Protein AF-A0A2E7NAS8-F1 (afdb_monomer)

Secondary structure (DSSP, 8-state):
---EEEEE-TT--HHHHHHTT-STTTTTSEEPPTT--HHHHHHHTTSSSSHHHHIIIII-SPPPSSEEEEEETTTTEEEEEE----

Structure (mmCIF, N/CA/C/O backbone):
data_AF-A0A2E7NAS8-F1
#
_entry.id   AF-A0A2E7NAS8-F1
#
loop_
_atom_site.group_PDB
_atom_site.id
_atom_site.type_symbol
_atom_site.label_atom_id
_atom_site.label_alt_id
_atom_site.label_comp_id
_atom_site.label_asym_id
_atom_site.label_entity_id
_atom_site.label_seq_id
_atom_site.pdbx_PDB_ins_code
_atom_site.Cartn_x
_atom_site.Cartn_y
_atom_site.Cartn_z
_atom_site.occupancy
_atom_site.B_iso_or_equiv
_atom_site.auth_seq_id
_atom_site.auth_comp_id
_atom_site.auth_asym_id
_atom_site.auth_atom_id
_atom_site.pdbx_PDB_model_num
ATOM 1 N N . MET A 1 1 ? 7.430 13.732 -7.899 1.00 52.78 1 MET A N 1
ATOM 2 C CA . MET A 1 1 ? 6.852 12.377 -8.029 1.00 52.78 1 MET A CA 1
ATOM 3 C C . MET A 1 1 ? 6.645 11.866 -6.617 1.00 52.78 1 MET A C 1
ATOM 5 O O . MET A 1 1 ? 7.582 11.982 -5.835 1.00 52.78 1 MET A O 1
ATOM 9 N N . PHE A 1 2 ? 5.440 11.427 -6.254 1.00 64.56 2 PHE A N 1
ATOM 10 C CA . PHE A 1 2 ? 5.178 10.960 -4.892 1.00 64.56 2 PHE A CA 1
AT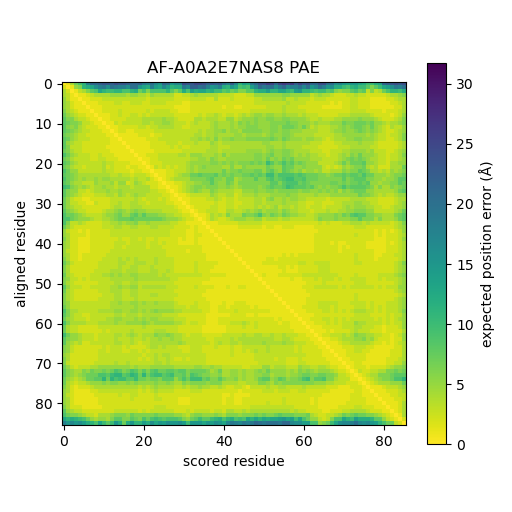OM 11 C C . PHE A 1 2 ? 6.008 9.703 -4.625 1.00 64.56 2 PHE A C 1
ATOM 13 O O . PHE A 1 2 ? 5.969 8.745 -5.398 1.00 64.56 2 PHE A O 1
ATOM 20 N N . ASN A 1 3 ? 6.820 9.756 -3.572 1.00 86.00 3 ASN A N 1
ATOM 21 C CA . ASN A 1 3 ? 7.631 8.625 -3.132 1.00 86.00 3 ASN A CA 1
ATOM 22 C C . ASN A 1 3 ? 6.931 7.815 -2.043 1.00 86.00 3 ASN A C 1
ATOM 24 O O . ASN A 1 3 ? 7.485 6.807 -1.626 1.00 86.00 3 ASN A O 1
ATOM 28 N N . GLU A 1 4 ? 5.753 8.237 -1.597 1.00 91.06 4 GLU A N 1
ATOM 29 C CA . GLU A 1 4 ? 5.006 7.623 -0.505 1.00 91.06 4 GLU A CA 1
ATOM 30 C C . GLU A 1 4 ? 3.686 7.082 -1.055 1.00 91.06 4 GLU A C 1
ATOM 32 O O . GLU A 1 4 ? 3.011 7.753 -1.837 1.00 91.06 4 GLU A O 1
ATOM 37 N N . PHE A 1 5 ? 3.374 5.836 -0.707 1.00 93.69 5 PHE A N 1
ATOM 38 C CA . PHE A 1 5 ? 2.206 5.112 -1.192 1.00 93.69 5 PHE A CA 1
ATOM 39 C C . PHE A 1 5 ? 1.491 4.470 -0.009 1.00 93.69 5 PHE A C 1
ATOM 41 O O . PHE A 1 5 ? 2.064 3.610 0.662 1.00 93.69 5 PHE A O 1
ATOM 48 N N . ASN A 1 6 ? 0.241 4.871 0.205 1.00 94.50 6 ASN A N 1
ATOM 49 C CA . ASN A 1 6 ? -0.577 4.429 1.327 1.00 94.50 6 ASN A CA 1
ATOM 50 C C . ASN A 1 6 ? -1.603 3.395 0.852 1.00 94.50 6 ASN A C 1
ATOM 52 O O . ASN A 1 6 ? -2.302 3.611 -0.141 1.00 94.50 6 ASN A O 1
ATOM 56 N N . PHE A 1 7 ? -1.681 2.275 1.568 1.00 95.12 7 PHE A N 1
ATOM 57 C C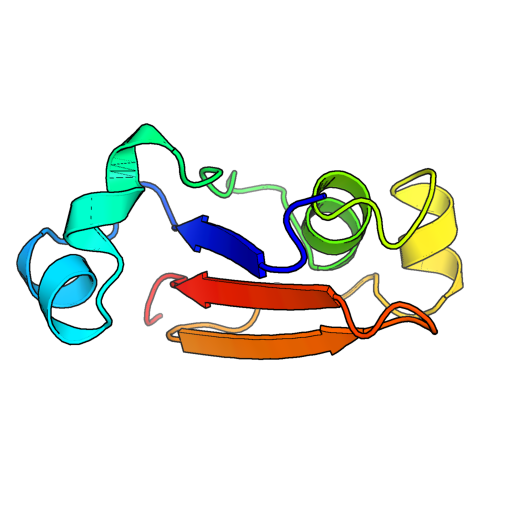A . PHE A 1 7 ? -2.617 1.181 1.323 1.00 95.12 7 PHE A CA 1
ATOM 58 C C . PHE A 1 7 ? -3.420 0.900 2.591 1.00 95.12 7 PHE A C 1
ATOM 60 O O . PHE A 1 7 ? -2.836 0.731 3.660 1.00 95.12 7 PHE A O 1
ATOM 67 N N . ILE A 1 8 ? -4.744 0.823 2.480 1.00 94.56 8 ILE A N 1
ATOM 68 C CA . ILE A 1 8 ? -5.649 0.628 3.620 1.00 94.56 8 ILE A CA 1
ATOM 69 C C . ILE A 1 8 ? -6.572 -0.555 3.337 1.00 94.56 8 ILE A C 1
ATOM 71 O O . ILE A 1 8 ? -7.123 -0.687 2.246 1.00 94.56 8 ILE A O 1
ATOM 75 N N . HIS A 1 9 ? -6.770 -1.424 4.321 1.00 91.81 9 HIS A N 1
ATOM 76 C CA . HIS A 1 9 ? -7.790 -2.458 4.229 1.00 91.81 9 HIS A CA 1
ATOM 77 C C . HIS A 1 9 ? -9.201 -1.837 4.344 1.00 91.81 9 HIS A C 1
ATOM 79 O O . HIS A 1 9 ? -9.451 -1.062 5.267 1.00 91.81 9 HIS A O 1
ATOM 85 N N . PRO A 1 10 ? -10.169 -2.183 3.474 1.00 87.50 10 PRO A N 1
ATOM 86 C CA . PRO A 1 10 ? -11.462 -1.488 3.376 1.00 87.50 10 PRO A CA 1
ATOM 87 C C . PRO A 1 10 ? -12.318 -1.565 4.649 1.00 87.50 10 PRO A C 1
ATOM 89 O O . PRO A 1 10 ? -13.236 -0.774 4.833 1.00 87.50 10 PRO A O 1
ATOM 92 N N . LYS A 1 11 ? -12.022 -2.519 5.538 1.00 87.81 11 LYS A N 1
ATOM 93 C CA . LYS A 1 11 ? -12.714 -2.699 6.827 1.00 87.81 11 LYS A CA 1
ATOM 94 C C . LYS A 1 11 ? -12.046 -1.983 8.009 1.00 87.81 11 LYS A C 1
ATOM 96 O O . LYS A 1 11 ? -12.471 -2.198 9.140 1.00 87.81 11 LYS A O 1
ATOM 101 N N . MET A 1 12 ? -10.999 -1.184 7.788 1.00 88.75 12 MET A N 1
ATOM 102 C CA . MET A 1 12 ? -10.359 -0.447 8.880 1.00 88.75 12 MET A CA 1
ATOM 103 C C . MET A 1 12 ? -11.321 0.572 9.493 1.00 88.75 12 MET A C 1
ATOM 105 O O . MET A 1 12 ? -12.044 1.267 8.782 1.00 88.75 12 MET A O 1
ATOM 109 N N . SER A 1 13 ? -11.333 0.665 10.824 1.00 90.12 13 SER A N 1
ATOM 110 C CA . SER A 1 13 ? -12.179 1.634 11.518 1.00 90.12 13 SER A CA 1
ATOM 111 C C . SER A 1 13 ? -11.611 3.052 11.393 1.00 90.12 13 SER A C 1
ATOM 113 O O . SER A 1 13 ? -10.398 3.245 11.290 1.00 90.12 13 SER A O 1
ATOM 115 N N . GLU A 1 14 ? -12.475 4.069 11.457 1.00 90.94 14 GLU A N 1
ATOM 116 C CA . GLU A 1 14 ? -12.053 5.479 11.523 1.00 90.94 14 GLU A CA 1
ATOM 117 C C . GLU A 1 14 ? -11.070 5.730 12.670 1.00 90.94 14 GLU A C 1
ATOM 119 O O . GLU A 1 14 ? -10.086 6.447 12.499 1.00 90.94 14 GLU A O 1
ATOM 124 N N . LYS A 1 15 ? -11.310 5.107 13.829 1.00 90.75 15 LYS A N 1
ATOM 125 C CA . LYS A 1 15 ? -10.439 5.229 14.997 1.00 90.75 15 LYS A CA 1
ATOM 126 C C . LYS A 1 15 ? -9.023 4.750 14.676 1.00 90.75 15 LYS A C 1
ATOM 128 O O . LYS A 1 15 ? -8.076 5.484 14.940 1.00 90.75 15 LYS A O 1
ATOM 133 N N . ASP A 1 16 ? -8.887 3.570 14.077 1.00 90.19 16 ASP A N 1
ATOM 134 C CA . ASP A 1 16 ? -7.574 3.009 13.749 1.00 90.19 16 ASP A CA 1
ATOM 135 C C . ASP A 1 16 ? -6.889 3.825 12.652 1.00 90.19 16 ASP A C 1
ATOM 137 O O . ASP A 1 16 ? -5.720 4.183 12.784 1.00 90.19 16 ASP A O 1
ATOM 141 N N . MET A 1 17 ? -7.628 4.211 11.607 1.00 91.25 17 MET A N 1
ATOM 142 C CA . MET A 1 17 ? -7.098 5.085 10.558 1.00 91.25 17 MET A CA 1
ATOM 143 C C . MET A 1 17 ? -6.569 6.404 11.131 1.00 91.25 17 MET A C 1
ATOM 145 O O . MET A 1 17 ? -5.487 6.839 10.745 1.00 91.25 17 MET A O 1
ATOM 149 N N . LYS A 1 18 ? -7.277 7.024 12.084 1.00 92.31 18 LYS A N 1
ATOM 150 C CA . LYS A 1 18 ? -6.798 8.231 12.777 1.00 92.31 18 LYS A CA 1
ATOM 151 C C . LYS A 1 18 ? -5.555 7.954 13.616 1.00 92.31 18 LYS A C 1
ATOM 153 O O . LYS A 1 18 ? -4.603 8.724 13.544 1.00 92.31 18 LYS A O 1
ATOM 158 N N . SER A 1 19 ? -5.533 6.859 14.378 1.00 89.50 19 SER A N 1
ATOM 159 C CA . SER A 1 19 ? -4.395 6.498 15.234 1.00 89.50 19 SER A CA 1
ATOM 160 C C . SER A 1 19 ? -3.096 6.280 14.457 1.00 89.50 19 SER A C 1
ATOM 162 O O . SER A 1 19 ? -2.029 6.594 14.978 1.00 89.50 19 SER A O 1
ATOM 164 N N . PHE A 1 20 ? -3.181 5.787 13.221 1.00 86.62 20 PHE A N 1
ATOM 165 C CA . PHE A 1 20 ? -2.021 5.564 12.355 1.00 86.62 20 PHE A CA 1
ATOM 166 C C . PHE A 1 20 ? -1.809 6.665 11.300 1.00 86.62 20 PHE A C 1
ATOM 168 O O . PHE A 1 20 ? -0.917 6.534 10.469 1.00 86.62 20 PHE A O 1
ATOM 175 N N . GLY A 1 21 ? -2.599 7.745 11.322 1.00 87.06 21 GLY 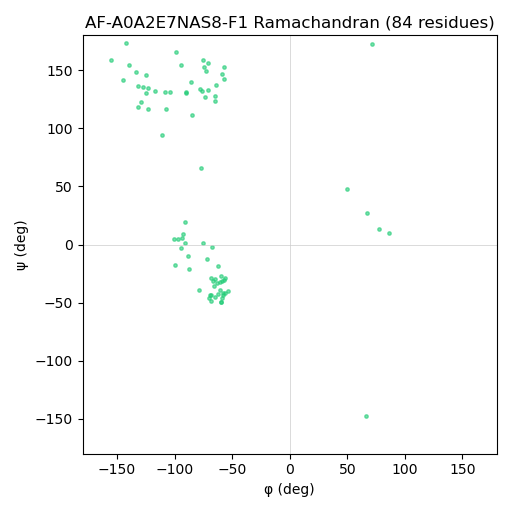A N 1
ATOM 176 C CA . GLY A 1 21 ? -2.437 8.894 10.421 1.00 87.06 21 GLY A CA 1
ATOM 177 C C . GLY A 1 21 ? -2.954 8.700 8.989 1.00 87.06 21 GLY A C 1
ATOM 178 O O . GLY A 1 21 ? -2.664 9.517 8.128 1.00 87.06 21 GLY A O 1
ATOM 179 N N . PHE A 1 22 ? -3.742 7.658 8.724 1.00 88.38 22 PHE A N 1
ATOM 180 C CA . PHE A 1 22 ? -4.317 7.359 7.405 1.00 88.38 22 PHE A CA 1
ATOM 181 C C . PHE A 1 22 ? -5.670 8.035 7.151 1.00 88.38 22 PHE A C 1
ATOM 183 O O . PHE A 1 22 ? -6.182 7.969 6.039 1.00 88.38 22 PHE A O 1
ATOM 190 N N . TRP A 1 23 ? -6.285 8.645 8.171 1.00 89.06 23 TRP A N 1
ATOM 191 C CA . TRP A 1 23 ? -7.634 9.209 8.047 1.00 89.06 23 TRP A CA 1
ATOM 192 C C . TRP A 1 23 ? -7.725 10.342 7.022 1.00 89.06 23 TRP A C 1
ATOM 194 O O . TRP A 1 23 ? -8.666 10.366 6.233 1.00 89.06 23 TRP A O 1
ATOM 204 N N . GLU A 1 24 ? -6.739 11.237 7.010 1.00 86.00 24 GLU A N 1
ATOM 205 C CA . GLU A 1 24 ? -6.692 12.362 6.067 1.00 86.00 24 GLU A CA 1
ATOM 206 C C . GLU A 1 24 ? -6.452 11.887 4.623 1.00 86.00 24 GLU A C 1
ATOM 208 O O . GLU A 1 24 ? -6.945 12.491 3.675 1.00 86.00 24 GLU A O 1
ATOM 213 N N . ASP A 1 25 ? -5.762 10.753 4.459 1.00 83.38 25 ASP A N 1
ATOM 214 C CA . ASP A 1 25 ? -5.427 10.159 3.162 1.00 83.38 25 ASP A CA 1
ATOM 215 C C . ASP A 1 25 ? -6.400 9.052 2.732 1.00 83.38 25 ASP A C 1
ATOM 217 O O . ASP A 1 25 ? -6.182 8.396 1.719 1.00 83.38 25 ASP A O 1
ATOM 221 N N . LYS A 1 26 ? -7.484 8.795 3.472 1.00 80.62 26 LYS A N 1
ATOM 222 C CA . LYS A 1 26 ? -8.343 7.619 3.234 1.00 80.62 26 LYS A CA 1
ATOM 223 C C . LYS A 1 26 ? -8.943 7.562 1.819 1.00 80.62 26 LYS A C 1
ATOM 225 O O . LYS A 1 26 ? -9.177 6.468 1.303 1.00 80.62 26 LYS A O 1
ATOM 230 N N . ASP A 1 27 ? -9.192 8.732 1.225 1.00 83.62 27 ASP A N 1
ATOM 231 C CA . ASP A 1 27 ? -9.816 8.896 -0.093 1.00 83.62 27 ASP A CA 1
ATOM 232 C C . ASP A 1 27 ? -8.773 8.871 -1.227 1.00 83.62 27 ASP A C 1
ATOM 234 O O . ASP A 1 27 ? -9.115 8.612 -2.380 1.00 83.62 27 ASP A O 1
ATOM 238 N N . SER A 1 28 ? -7.499 9.134 -0.911 1.00 85.62 28 SER A N 1
ATOM 239 C CA . SER A 1 28 ? -6.369 9.086 -1.850 1.00 85.62 28 SER A CA 1
ATOM 240 C C . SER A 1 28 ? -5.563 7.783 -1.748 1.00 85.62 28 SER A C 1
ATOM 242 O O . SER A 1 28 ? -4.808 7.446 -2.665 1.00 85.62 28 SER A O 1
ATOM 244 N N . ALA A 1 29 ? -5.720 7.044 -0.649 1.00 88.38 29 ALA A N 1
ATOM 245 C CA . ALA A 1 29 ? -5.088 5.761 -0.405 1.00 88.38 29 ALA A CA 1
ATOM 246 C C . ALA A 1 29 ? -5.705 4.652 -1.262 1.00 88.38 29 ALA A C 1
ATOM 248 O O . ALA A 1 29 ? -6.898 4.628 -1.561 1.00 88.38 29 ALA A O 1
ATOM 249 N N . TRP A 1 30 ? -4.877 3.673 -1.607 1.00 91.88 30 TRP A N 1
ATOM 250 C CA . TRP A 1 30 ? -5.326 2.483 -2.315 1.00 91.88 30 TRP A CA 1
ATOM 251 C C . TRP A 1 30 ? -6.006 1.522 -1.343 1.00 91.88 30 TRP A C 1
ATOM 253 O O . TRP A 1 30 ? -5.464 1.228 -0.275 1.00 91.88 30 TRP A O 1
ATOM 263 N N . HIS A 1 31 ? -7.166 0.980 -1.712 1.00 91.94 31 HIS A N 1
ATOM 264 C CA . HIS A 1 31 ? -7.841 -0.026 -0.891 1.00 91.94 31 HIS A CA 1
ATOM 265 C C . HIS A 1 31 ? -7.395 -1.438 -1.267 1.00 91.94 31 HIS A C 1
ATOM 267 O O . HIS A 1 31 ? -7.332 -1.792 -2.441 1.00 91.94 31 HIS A O 1
ATOM 273 N N . ILE A 1 32 ? -7.046 -2.231 -0.254 1.00 92.94 32 ILE A N 1
ATOM 274 C CA . ILE A 1 32 ? -6.586 -3.616 -0.415 1.00 92.94 32 ILE A CA 1
ATOM 275 C C . ILE A 1 32 ? -7.789 -4.521 -0.708 1.00 92.94 32 ILE A C 1
ATOM 277 O O . ILE A 1 32 ? -8.780 -4.476 0.015 1.00 92.94 32 ILE A O 1
ATOM 281 N N . GLU A 1 33 ? -7.689 -5.386 -1.717 1.00 90.44 33 GLU A N 1
ATOM 282 C CA . GLU A 1 33 ? -8.71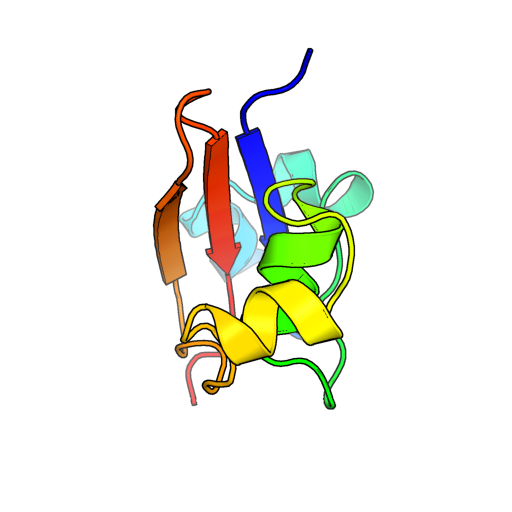9 -6.394 -2.010 1.00 90.44 33 GLU A CA 1
ATOM 283 C C . GLU A 1 33 ? -8.396 -7.750 -1.360 1.00 90.44 33 GLU A C 1
ATOM 285 O O . GLU A 1 33 ? -7.231 -8.101 -1.166 1.00 90.44 33 GLU A O 1
ATOM 290 N N . ASP A 1 34 ? -9.427 -8.560 -1.099 1.00 84.31 34 ASP A N 1
ATOM 291 C CA . ASP A 1 34 ? -9.313 -9.840 -0.377 1.00 84.31 34 ASP A CA 1
ATOM 292 C C . ASP A 1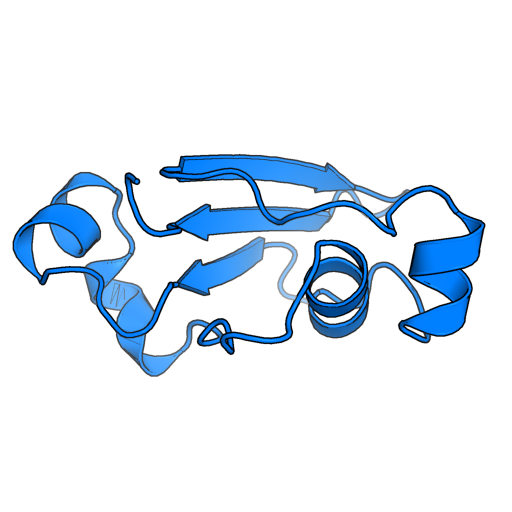 34 ? -8.327 -10.838 -1.018 1.00 84.31 34 ASP A C 1
ATOM 294 O O . ASP A 1 34 ? -7.694 -11.636 -0.329 1.00 84.31 34 ASP A O 1
ATOM 298 N N . VAL A 1 35 ? -8.169 -10.801 -2.346 1.00 88.75 35 VAL A N 1
ATOM 299 C CA . VAL A 1 35 ? -7.282 -11.713 -3.096 1.00 88.75 35 VAL A CA 1
ATOM 300 C C . VAL A 1 35 ? -5.859 -11.174 -3.267 1.00 88.75 35 VAL A C 1
ATOM 302 O O . VAL A 1 35 ? -5.021 -11.801 -3.928 1.00 88.75 35 VAL A O 1
ATOM 305 N N . TRP A 1 36 ? -5.565 -9.993 -2.718 1.00 94.69 36 TRP A N 1
ATOM 306 C CA . TRP A 1 36 ? -4.259 -9.374 -2.877 1.00 94.69 36 TRP A CA 1
ATOM 307 C C . TRP A 1 36 ? -3.187 -10.030 -2.011 1.00 94.69 36 TRP A C 1
ATOM 309 O O . TRP A 1 36 ? -3.404 -10.700 -1.009 1.00 94.69 36 TRP A O 1
ATOM 319 N N . CYS A 1 37 ? -1.956 -9.804 -2.445 1.00 96.06 37 CYS A N 1
ATOM 320 C CA . CYS A 1 37 ? -0.741 -10.231 -1.775 1.00 96.06 37 CYS A CA 1
ATOM 321 C C . CYS A 1 37 ? 0.293 -9.116 -1.954 1.00 96.06 37 CYS A C 1
ATOM 323 O O . CYS A 1 37 ? 0.064 -8.180 -2.730 1.00 96.06 37 CYS A O 1
ATOM 325 N N . MET A 1 38 ? 1.451 -9.215 -1.304 1.00 97.31 38 MET A N 1
ATOM 326 C CA . MET A 1 38 ? 2.468 -8.160 -1.382 1.00 97.31 38 MET A CA 1
ATOM 327 C C . MET A 1 38 ? 2.902 -7.833 -2.821 1.00 97.31 38 MET A C 1
ATOM 329 O O . MET A 1 38 ? 3.249 -6.692 -3.114 1.00 97.31 38 MET A O 1
ATOM 333 N N . ALA A 1 39 ? 2.838 -8.792 -3.749 1.00 97.62 39 ALA A N 1
ATOM 334 C CA . ALA A 1 39 ? 3.161 -8.557 -5.153 1.00 97.62 39 ALA A CA 1
ATOM 335 C C . ALA A 1 39 ? 2.220 -7.547 -5.839 1.00 97.62 39 ALA A C 1
ATOM 337 O O . ALA A 1 39 ? 2.672 -6.801 -6.707 1.00 97.62 39 ALA A O 1
ATOM 338 N N . HIS A 1 40 ? 0.942 -7.502 -5.447 1.00 97.56 40 HIS A N 1
ATOM 339 C CA . HIS A 1 40 ? -0.025 -6.528 -5.964 1.00 97.56 40 HIS A CA 1
ATOM 340 C C . HIS A 1 40 ? 0.300 -5.121 -5.452 1.00 97.56 40 HIS A C 1
ATOM 342 O O . HIS A 1 40 ? 0.419 -4.192 -6.248 1.00 97.56 40 HIS A O 1
ATOM 348 N N . ILE A 1 41 ? 0.582 -4.995 -4.151 1.00 96.56 41 ILE A N 1
ATOM 349 C CA . ILE A 1 41 ? 0.982 -3.726 -3.525 1.00 96.56 41 ILE A CA 1
ATOM 350 C C . ILE A 1 41 ? 2.257 -3.170 -4.166 1.00 96.56 41 ILE A C 1
ATOM 352 O O . ILE A 1 41 ? 2.311 -2.002 -4.543 1.00 96.56 41 ILE A O 1
ATOM 356 N N . MET A 1 42 ? 3.277 -4.008 -4.365 1.00 96.31 42 MET A N 1
ATOM 357 C CA . MET A 1 42 ? 4.539 -3.564 -4.967 1.00 96.31 42 MET A CA 1
ATOM 358 C C . MET A 1 42 ? 4.380 -3.146 -6.435 1.00 96.31 42 MET A C 1
ATOM 360 O O . MET A 1 42 ? 5.091 -2.258 -6.909 1.00 96.31 42 MET A O 1
ATOM 364 N N . HIS A 1 43 ? 3.454 -3.768 -7.165 1.00 95.44 43 HIS A N 1
ATOM 365 C CA . HIS A 1 43 ? 3.131 -3.341 -8.520 1.00 95.44 43 HIS A CA 1
ATOM 366 C C . HIS A 1 43 ? 2.431 -1.975 -8.530 1.00 95.44 43 HIS A C 1
ATOM 368 O O . HIS A 1 43 ? 2.880 -1.079 -9.242 1.00 95.44 43 HIS A O 1
ATOM 374 N N . LEU A 1 44 ? 1.401 -1.790 -7.700 1.00 94.62 44 LEU A N 1
ATOM 375 C CA . LEU A 1 44 ? 0.638 -0.537 -7.623 1.00 94.62 44 LEU A CA 1
ATOM 376 C C . LEU A 1 44 ? 1.468 0.637 -7.099 1.00 94.62 44 LEU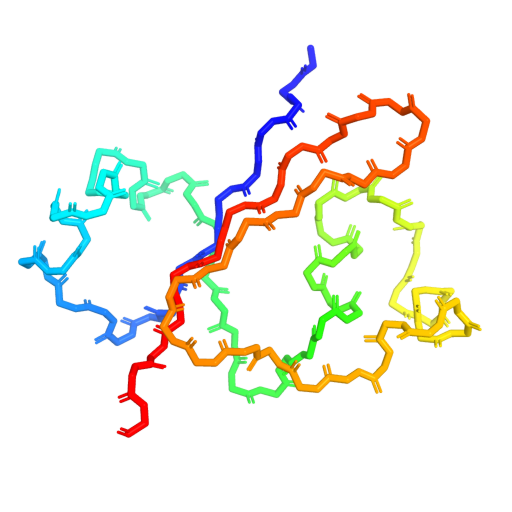 A C 1
ATOM 378 O O . LEU A 1 44 ? 1.367 1.745 -7.616 1.00 94.62 44 LEU A O 1
ATOM 382 N N . ALA A 1 45 ? 2.382 0.388 -6.160 1.00 93.19 45 ALA A N 1
ATOM 383 C CA . ALA A 1 45 ? 3.370 1.377 -5.726 1.00 93.19 45 ALA A CA 1
ATOM 384 C C . ALA A 1 45 ? 4.413 1.713 -6.821 1.00 93.19 45 ALA A C 1
ATOM 386 O O . ALA A 1 45 ? 5.315 2.535 -6.622 1.00 93.19 45 ALA A O 1
ATOM 387 N N . GLY A 1 46 ? 4.350 1.062 -7.988 1.00 92.69 46 GLY A N 1
ATOM 388 C CA . GLY A 1 46 ? 5.270 1.257 -9.106 1.00 92.69 46 GLY A CA 1
ATOM 389 C C . GLY A 1 46 ? 6.697 0.799 -8.803 1.00 92.69 46 GLY A C 1
ATOM 390 O O . GLY A 1 46 ? 7.646 1.364 -9.345 1.00 92.69 46 GLY A O 1
ATOM 391 N N . VAL A 1 47 ? 6.872 -0.165 -7.894 1.00 94.38 47 VAL A N 1
ATOM 392 C CA . VAL A 1 47 ? 8.177 -0.774 -7.574 1.00 94.38 47 VAL A CA 1
ATOM 393 C C . VAL A 1 47 ? 8.549 -1.791 -8.647 1.00 94.38 47 VAL A C 1
ATOM 395 O O . VAL A 1 47 ? 9.703 -1.858 -9.066 1.00 94.38 47 VAL A O 1
ATOM 398 N N . PHE A 1 48 ? 7.558 -2.547 -9.125 1.00 95.19 48 PHE A N 1
ATOM 399 C CA . PHE A 1 48 ? 7.705 -3.477 -10.239 1.00 95.19 48 PHE A CA 1
ATOM 400 C C . PHE A 1 48 ? 6.688 -3.176 -11.345 1.00 95.19 48 PHE A C 1
ATOM 402 O O . PHE A 1 48 ? 5.545 -2.817 -11.058 1.00 95.19 48 PHE A O 1
ATOM 409 N N . PRO A 1 49 ? 7.058 -3.392 -12.619 1.00 95.44 49 PRO A N 1
ATOM 410 C CA . PRO A 1 49 ? 6.179 -3.107 -13.752 1.00 95.44 49 PRO A CA 1
ATOM 411 C C . PRO A 1 49 ? 5.005 -4.090 -13.879 1.00 95.44 49 PRO A C 1
ATOM 413 O O . PRO A 1 49 ? 4.077 -3.828 -14.633 1.00 95.44 49 PRO A O 1
ATOM 416 N N . SER A 1 50 ? 5.022 -5.220 -13.162 1.00 97.56 50 SER A N 1
ATOM 417 C CA . SER A 1 50 ? 3.890 -6.150 -13.096 1.00 97.56 50 SER A CA 1
ATOM 418 C C . SER A 1 50 ? 3.898 -6.985 -11.815 1.00 97.56 50 SER A C 1
ATOM 420 O O . SER A 1 50 ? 4.952 -7.219 -11.211 1.00 97.56 50 SER A O 1
ATOM 422 N N . VAL A 1 51 ? 2.726 -7.518 -11.451 1.00 97.69 51 VAL A N 1
ATOM 423 C CA . VAL A 1 51 ? 2.564 -8.476 -10.341 1.00 97.69 51 VAL A CA 1
ATOM 424 C C . VAL A 1 51 ? 3.430 -9.719 -10.557 1.00 97.69 51 VAL A C 1
ATOM 426 O O . VAL A 1 51 ? 4.089 -10.189 -9.633 1.00 97.69 51 VAL A O 1
ATOM 429 N N . GLY A 1 52 ? 3.486 -10.241 -11.787 1.00 98.06 52 GLY A N 1
ATOM 430 C CA . GLY A 1 52 ? 4.298 -11.416 -12.115 1.00 98.06 52 GLY A CA 1
ATOM 431 C C . GLY A 1 52 ? 5.790 -11.198 -11.851 1.00 98.06 52 GLY A C 1
ATOM 432 O O . GLY A 1 52 ? 6.458 -12.084 -11.317 1.00 98.06 52 GLY A O 1
ATOM 433 N N . ILE A 1 53 ? 6.311 -10.006 -12.158 1.00 97.69 53 ILE A N 1
ATOM 434 C CA . ILE A 1 53 ? 7.702 -9.650 -11.858 1.00 97.69 53 ILE A CA 1
ATOM 435 C C . ILE A 1 53 ? 7.906 -9.499 -10.350 1.00 97.69 53 ILE A C 1
ATOM 437 O O . ILE A 1 53 ? 8.873 -10.050 -9.824 1.00 97.69 53 ILE A O 1
ATOM 441 N N . ALA A 1 54 ? 6.989 -8.844 -9.635 1.00 97.50 54 ALA A N 1
ATOM 442 C CA . ALA A 1 54 ? 7.062 -8.743 -8.178 1.00 97.50 54 ALA A CA 1
ATOM 443 C C . ALA A 1 54 ? 7.091 -10.132 -7.506 1.00 97.50 54 ALA A C 1
ATOM 445 O O . ALA A 1 54 ? 7.924 -10.384 -6.634 1.00 97.50 54 ALA A O 1
ATOM 446 N N . ARG A 1 55 ? 6.253 -11.072 -7.969 1.00 98.00 55 ARG A N 1
ATOM 447 C CA . ARG A 1 55 ? 6.236 -12.466 -7.493 1.00 98.00 55 ARG A CA 1
ATOM 448 C C . ARG A 1 55 ? 7.578 -13.164 -7.704 1.00 98.00 55 ARG A C 1
ATOM 450 O O . ARG A 1 55 ? 8.112 -13.731 -6.755 1.00 98.00 55 ARG A O 1
ATOM 457 N N . LYS A 1 56 ? 8.143 -13.076 -8.915 1.00 97.88 56 LYS A N 1
ATOM 458 C CA . LYS A 1 56 ? 9.467 -13.641 -9.244 1.00 97.88 56 LYS A CA 1
ATOM 459 C C . LYS A 1 56 ? 10.592 -13.056 -8.379 1.00 97.88 56 LYS A C 1
ATOM 461 O O . LYS A 1 56 ? 11.572 -13.742 -8.129 1.00 97.88 56 LYS A O 1
ATOM 466 N N . ASN A 1 57 ? 10.431 -11.824 -7.895 1.00 96.19 57 ASN A N 1
ATOM 467 C CA . ASN A 1 57 ? 11.376 -11.140 -7.005 1.00 96.19 57 ASN A CA 1
ATOM 468 C C . ASN A 1 57 ? 11.082 -11.359 -5.503 1.00 96.19 57 ASN A C 1
ATOM 470 O O . ASN A 1 57 ? 11.525 -10.574 -4.669 1.00 96.19 57 ASN A O 1
ATOM 474 N N . GLY A 1 58 ? 10.324 -12.400 -5.135 1.00 95.81 58 GLY A N 1
ATOM 475 C CA . GLY A 1 58 ? 10.128 -12.799 -3.733 1.00 95.81 58 GLY A CA 1
ATOM 476 C C . GLY A 1 58 ? 9.001 -12.074 -2.991 1.00 95.81 58 GLY A C 1
ATOM 477 O O . GLY A 1 58 ? 8.851 -12.237 -1.781 1.00 95.81 58 GLY A O 1
ATOM 478 N N . TRP A 1 59 ? 8.167 -11.302 -3.695 1.00 96.81 59 TRP A N 1
ATOM 479 C CA . TRP A 1 59 ? 6.999 -10.638 -3.100 1.00 96.81 59 TRP A CA 1
ATOM 480 C C . TRP A 1 59 ? 5.711 -11.460 -3.199 1.00 96.81 59 TRP A C 1
ATOM 482 O O . TRP A 1 59 ? 4.638 -10.964 -2.864 1.00 96.81 59 TRP A O 1
ATOM 492 N N . ASN A 1 60 ? 5.789 -12.725 -3.624 1.00 97.25 60 ASN A N 1
ATOM 493 C CA . ASN A 1 60 ? 4.648 -13.641 -3.606 1.00 97.25 60 ASN A CA 1
ATOM 494 C C . ASN A 1 60 ? 4.368 -14.169 -2.188 1.00 97.25 60 ASN A C 1
ATOM 496 O O . ASN A 1 60 ? 4.562 -15.347 -1.904 1.00 97.25 60 ASN A O 1
ATOM 500 N N . LYS A 1 61 ? 3.972 -13.272 -1.288 1.00 95.38 61 LYS A N 1
ATOM 501 C CA . LYS A 1 61 ? 3.730 -13.552 0.129 1.00 95.38 61 LYS A CA 1
ATOM 502 C C . LYS A 1 61 ? 2.489 -12.801 0.617 1.00 95.38 61 LYS A C 1
ATOM 504 O O . LYS A 1 61 ? 2.148 -11.775 0.012 1.00 95.38 61 LYS A O 1
ATOM 509 N N . PRO A 1 62 ? 1.807 -13.299 1.663 1.00 95.12 62 PRO A N 1
ATOM 510 C CA . PRO A 1 62 ? 0.645 -12.621 2.229 1.00 95.12 62 PRO A CA 1
ATOM 511 C C . PRO A 1 62 ? 0.992 -11.196 2.673 1.00 95.12 62 PRO A C 1
ATOM 513 O O . PRO A 1 62 ? 2.149 -10.896 2.982 1.00 95.12 62 PRO A O 1
ATOM 516 N N . ILE A 1 63 ? -0.012 -10.320 2.676 1.00 94.81 63 ILE A N 1
ATOM 517 C CA . ILE A 1 63 ? 0.103 -8.988 3.277 1.00 94.81 63 ILE A CA 1
ATOM 518 C C . ILE A 1 63 ? 0.076 -9.185 4.792 1.00 94.81 63 ILE A C 1
ATOM 520 O O . ILE A 1 63 ? -0.816 -9.859 5.304 1.00 94.81 63 ILE A O 1
ATOM 524 N N . SER A 1 64 ? 1.064 -8.639 5.501 1.00 92.00 64 SER A N 1
ATOM 525 C CA . SER A 1 64 ? 1.113 -8.709 6.963 1.00 92.00 64 SER A CA 1
ATOM 526 C C . SER A 1 64 ? -0.133 -8.075 7.580 1.00 92.00 64 SER A C 1
ATOM 528 O O . SER A 1 64 ? -0.675 -7.111 7.041 1.00 92.00 64 SER A O 1
ATOM 530 N N . ASN A 1 65 ? -0.580 -8.610 8.712 1.00 92.00 65 ASN A N 1
ATOM 531 C CA . ASN A 1 65 ? -1.664 -8.013 9.488 1.00 92.00 65 ASN A CA 1
ATOM 532 C C . ASN A 1 65 ? -1.203 -6.712 10.158 1.00 92.00 65 ASN A C 1
ATOM 534 O O . ASN A 1 65 ? -0.015 -6.539 10.439 1.00 92.00 65 ASN A O 1
ATOM 538 N N . GLY A 1 66 ? -2.156 -5.833 10.464 1.00 92.38 66 GLY A N 1
ATOM 539 C CA . GLY A 1 66 ? -1.894 -4.555 11.118 1.00 92.38 66 GLY A CA 1
ATOM 540 C C . GLY A 1 66 ? -1.087 -3.581 10.256 1.00 92.38 66 GLY A C 1
ATOM 541 O O . GLY A 1 66 ? -1.213 -3.551 9.032 1.00 92.38 66 GLY A O 1
ATOM 542 N N . PHE A 1 67 ? -0.264 -2.754 10.903 1.00 93.62 67 PHE A N 1
ATOM 543 C CA . PHE A 1 67 ? 0.551 -1.746 10.225 1.00 93.62 67 PHE A CA 1
ATOM 544 C C . PHE A 1 67 ? 1.884 -2.316 9.721 1.00 93.62 67 PHE A C 1
ATOM 546 O O . PHE A 1 67 ? 2.549 -3.100 10.399 1.00 93.62 67 PHE A O 1
ATOM 553 N N . SER A 1 68 ? 2.307 -1.904 8.529 1.00 94.44 68 SER A N 1
ATOM 554 C CA . SER A 1 68 ? 3.618 -2.225 7.968 1.00 94.44 68 SER A CA 1
ATOM 555 C C . SER A 1 68 ? 4.172 -1.067 7.144 1.00 94.44 68 SER A C 1
ATOM 557 O O . SER A 1 68 ? 3.448 -0.434 6.378 1.00 94.44 68 SER A O 1
ATOM 559 N N . GLU A 1 69 ? 5.481 -0.847 7.248 1.00 94.94 69 GLU A N 1
ATOM 560 C CA . GLU A 1 69 ? 6.224 0.146 6.471 1.00 94.94 69 GLU A CA 1
ATOM 561 C C . GLU A 1 69 ? 7.365 -0.531 5.707 1.00 94.94 69 GLU A C 1
ATOM 563 O O . GLU A 1 69 ? 8.119 -1.338 6.255 1.00 94.94 69 GLU A O 1
ATOM 568 N N . PHE A 1 70 ? 7.517 -0.175 4.433 1.00 94.81 70 PHE A N 1
ATOM 569 C CA . PHE A 1 70 ? 8.607 -0.647 3.589 1.00 94.81 70 PHE A CA 1
ATOM 570 C C . PHE A 1 70 ? 9.268 0.512 2.854 1.00 94.81 70 PHE A C 1
ATOM 572 O O . PHE A 1 70 ? 8.590 1.336 2.251 1.00 94.81 70 PHE A O 1
ATOM 579 N N . THR A 1 71 ? 10.601 0.516 2.805 1.00 95.06 71 THR A N 1
ATOM 580 C CA . THR A 1 71 ? 11.368 1.335 1.855 1.00 95.06 71 THR A CA 1
ATOM 581 C C . THR A 1 71 ? 11.963 0.423 0.790 1.00 95.06 71 THR A C 1
ATOM 583 O O . THR A 1 71 ? 12.764 -0.458 1.101 1.00 95.06 71 THR A O 1
ATOM 586 N N . VAL A 1 72 ? 11.564 0.605 -0.469 1.00 92.12 72 VAL A N 1
ATOM 587 C CA . VAL A 1 72 ? 11.843 -0.349 -1.552 1.00 92.12 72 VAL A CA 1
ATOM 588 C C . VAL A 1 72 ? 12.365 0.314 -2.823 1.00 92.12 72 VAL A C 1
ATOM 590 O O . VAL A 1 72 ? 12.009 1.437 -3.189 1.00 92.12 72 VAL A O 1
ATOM 593 N N . GLY A 1 73 ? 13.216 -0.433 -3.529 1.00 85.31 73 GLY A N 1
ATOM 594 C CA . GLY A 1 73 ? 13.821 -0.025 -4.793 1.00 85.31 73 GLY A CA 1
ATOM 595 C C . GLY A 1 73 ? 14.881 1.074 -4.655 1.00 85.31 73 GLY A C 1
ATOM 596 O O . GLY A 1 73 ? 15.082 1.674 -3.602 1.00 85.31 73 GLY A O 1
ATOM 597 N N . LYS A 1 74 ? 15.572 1.364 -5.763 1.00 83.12 74 LYS A N 1
ATOM 598 C CA . LYS A 1 74 ? 16.638 2.384 -5.806 1.00 83.12 74 LYS A CA 1
ATOM 599 C C . LYS A 1 74 ? 16.120 3.803 -5.547 1.00 83.12 74 LYS A C 1
ATOM 601 O O . LYS A 1 74 ? 16.840 4.620 -4.989 1.00 83.12 74 LYS A O 1
ATOM 606 N N . GLY A 1 75 ? 14.866 4.071 -5.916 1.00 84.44 75 GLY A N 1
ATOM 607 C CA . GLY A 1 75 ? 14.192 5.349 -5.670 1.00 84.44 75 GLY A CA 1
ATOM 608 C C . GLY A 1 75 ? 13.736 5.559 -4.224 1.00 84.44 75 GLY A C 1
ATOM 609 O O . GLY A 1 75 ? 13.136 6.592 -3.952 1.00 84.44 75 GLY A O 1
ATOM 610 N N . LYS A 1 76 ? 13.995 4.599 -3.316 1.00 88.94 76 LYS A N 1
ATOM 611 C CA . LYS A 1 76 ? 13.566 4.632 -1.908 1.00 88.94 76 LYS A CA 1
ATOM 612 C C . LYS A 1 76 ? 12.075 4.962 -1.764 1.00 88.94 76 LYS A C 1
ATOM 614 O O . LYS A 1 76 ? 11.694 5.826 -0.979 1.00 88.94 76 LYS A O 1
ATOM 619 N N . LYS A 1 77 ? 11.237 4.276 -2.546 1.00 93.12 77 LYS A N 1
ATOM 620 C CA . LYS A 1 77 ? 9.781 4.408 -2.438 1.00 93.12 77 LYS A CA 1
ATOM 621 C C . LYS A 1 77 ? 9.358 3.891 -1.066 1.00 93.12 77 LYS A C 1
ATOM 623 O O . LYS A 1 77 ? 9.720 2.768 -0.715 1.00 93.12 77 LYS A O 1
ATOM 628 N N . LYS A 1 78 ? 8.609 4.692 -0.319 1.00 95.19 78 LYS A N 1
ATOM 629 C CA . LYS A 1 78 ? 7.971 4.299 0.929 1.00 95.19 78 LYS A CA 1
ATOM 630 C C . LYS A 1 78 ? 6.582 3.751 0.645 1.00 95.19 78 LYS A C 1
ATOM 632 O O . LYS A 1 78 ? 5.798 4.362 -0.077 1.00 95.19 78 LYS A O 1
ATOM 637 N N . VAL A 1 79 ? 6.298 2.591 1.206 1.00 95.38 79 VAL A N 1
ATOM 638 C CA . VAL A 1 79 ? 5.011 1.915 1.106 1.00 95.38 79 VAL A CA 1
ATOM 639 C C . VAL A 1 79 ? 4.513 1.696 2.522 1.00 95.38 79 VAL A C 1
ATOM 641 O O . VAL A 1 79 ? 5.147 0.968 3.286 1.00 95.38 79 VAL A O 1
ATOM 644 N N . PHE A 1 80 ? 3.391 2.320 2.851 1.00 95.38 80 PHE A N 1
ATOM 645 C CA . PHE A 1 80 ? 2.718 2.189 4.133 1.00 95.38 80 PHE A CA 1
ATOM 646 C C . PHE A 1 80 ? 1.441 1.385 3.939 1.00 95.38 80 PHE A C 1
ATOM 648 O O . PHE A 1 80 ? 0.666 1.638 3.017 1.00 95.38 80 PHE A O 1
ATOM 655 N N . ILE A 1 81 ? 1.233 0.390 4.791 1.00 95.31 81 ILE A N 1
ATOM 656 C CA . ILE A 1 81 ? 0.110 -0.536 4.698 1.00 95.31 81 ILE A CA 1
ATOM 657 C C . ILE A 1 81 ? -0.560 -0.585 6.062 1.00 95.31 81 ILE A C 1
ATOM 659 O O . ILE A 1 81 ? 0.090 -0.925 7.047 1.00 95.31 81 ILE A O 1
ATOM 663 N N . LEU A 1 82 ? -1.852 -0.279 6.114 1.00 94.19 82 LEU A N 1
ATOM 664 C CA . LEU A 1 82 ? -2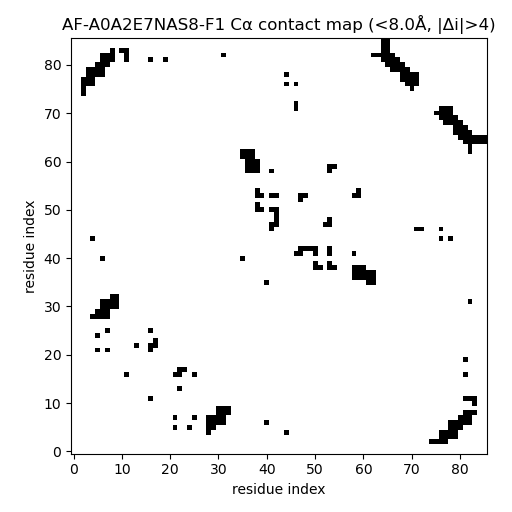.701 -0.508 7.273 1.00 94.19 82 LEU A CA 1
ATOM 665 C C . LEU A 1 82 ? -3.693 -1.621 6.936 1.00 94.19 82 LEU A C 1
ATOM 667 O O . LEU A 1 82 ? -4.733 -1.389 6.318 1.00 94.19 82 LEU A O 1
ATOM 671 N N . ASN A 1 83 ? -3.328 -2.845 7.301 1.00 92.62 83 ASN A N 1
ATOM 672 C CA . ASN A 1 83 ? -4.130 -4.039 7.087 1.00 92.62 83 ASN A CA 1
ATOM 673 C C . ASN A 1 83 ? -4.910 -4.427 8.352 1.00 92.62 83 ASN A C 1
ATOM 675 O O . ASN A 1 83 ? -4.610 -3.956 9.449 1.00 92.62 83 ASN A O 1
ATOM 679 N N . ASN A 1 84 ? -5.892 -5.317 8.202 1.00 86.19 84 ASN A N 1
ATOM 680 C CA . ASN A 1 84 ? -6.667 -5.824 9.326 1.00 86.19 84 ASN A CA 1
ATOM 681 C C . ASN A 1 84 ? -5.760 -6.465 10.393 1.00 86.19 84 ASN A C 1
ATOM 683 O O . ASN A 1 84 ? -4.777 -7.141 10.075 1.00 86.19 84 ASN A O 1
ATOM 687 N N . PHE A 1 85 ? -6.110 -6.267 11.660 1.00 75.25 85 PHE A N 1
ATOM 688 C CA . PHE A 1 85 ? -5.550 -7.014 12.780 1.00 75.25 85 PHE A CA 1
ATOM 689 C C . PHE A 1 85 ? -6.386 -8.296 12.876 1.00 75.25 85 PHE A C 1
ATOM 691 O O . PHE A 1 85 ? -7.591 -8.207 13.091 1.00 75.25 85 PHE A O 1
ATOM 698 N N . ALA A 1 86 ? -5.790 -9.449 12.561 1.00 60.8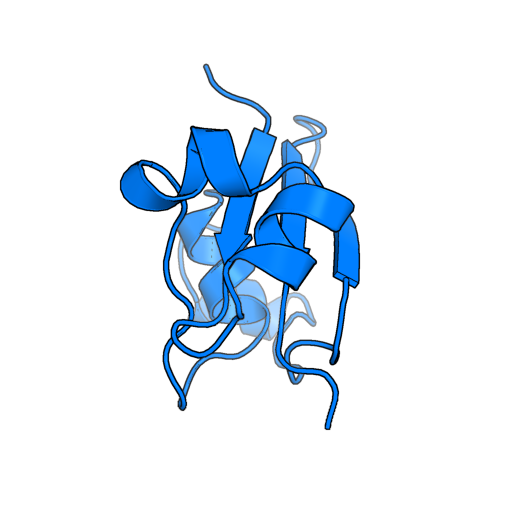8 86 ALA A N 1
ATOM 699 C CA . ALA A 1 86 ? -6.499 -10.734 12.531 1.00 60.88 86 ALA A CA 1
ATOM 700 C C . ALA A 1 86 ? -7.282 -11.033 13.816 1.00 60.88 86 ALA A C 1
ATOM 702 O O . ALA A 1 86 ? -6.792 -10.653 14.904 1.00 60.88 86 ALA A O 1
#

Nearest PDB structures (foldseek):
  7w40-assembly1_B  TM=2.234E-01  e=7.283E-01  Homo sapiens
  3pxe-assembly1_A  TM=2.368E-01  e=3.640E+00  Homo sapiens
  2zjz-assembly1_A  TM=2.375E-01  e=3.640E+00  Rattus norvegicus

Radius of gyration: 12.44 Å; Cα contacts (8 Å, |Δi|>4): 141; chains: 1; bounding box: 29×26×29 Å

Sequence (86 aa):
MFNEFNFIHPKMSEKDMKSFGFWEDKDSAWHIEDVWCMAHIMHLAGVFPSVGIARKNGWNKPISNGFSEFTVGKGKKKVFIL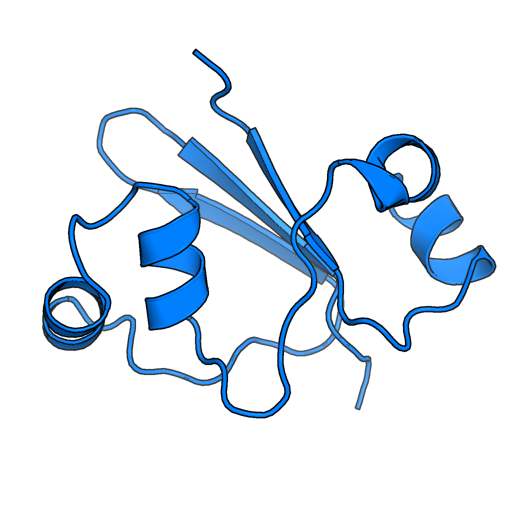NNFA

Mean predicted aligned error: 3.74 Å

Foldseek 3Di:
DALEAEEEAPPDDCVLCVVVVNNVVVVVHHYDDPPDFQLVQCCVLVLDVHSVVSVVVPRRGHDDAAWDWDQGDPSRRIYIYGHHHD

pLDDT: mean 90.95, std 7.58, range [52.78, 98.06]

Solvent-accessible surface area (backbone atoms only — not comparable to full-atom values): 5004 Å² total; per-residue (Å²): 130,86,46,68,38,50,34,35,32,81,84,65,49,70,68,58,30,51,76,74,66,41,53,89,42,57,88,80,35,46,69,56,57,95,89,57,33,38,12,49,55,39,24,76,67,64,73,28,99,36,42,71,58,25,33,77,71,72,29,72,41,77,62,68,60,28,74,48,77,44,76,46,71,94,81,54,31,34,40,40,35,43,34,61,72,127